Protein AF-A0A661UDZ2-F1 (afdb_monomer)

Sequence (70 aa):
MRKKLILFFLILTLSSLLAQYQPGEVVADIVFEDIVWDAGGQPTFTQHSIADLIAAEKAVVIYFFDISYS

Mean predicted aligned error: 12.35 Å

pLDDT: mean 74.11, std 16.22, range [40.56, 95.19]

Solvent-accessible surface area (backbone atoms only — not comparable to full-atom values): 4949 Å² total; per-residue (Å²): 130,76,76,63,60,59,58,55,54,55,56,61,65,63,72,68,79,64,91,78,84,58,95,90,60,84,79,76,77,48,76,48,73,47,77,48,69,48,100,86,72,50,77,45,78,46,81,47,41,49,59,60,54,48,72,77,37,99,77,82,87,86,83,90,81,86,81,78,86,127

Radius of gyration: 19.19 Å; Cα contacts (8 Å, |Δi|>4): 39; chains: 1; bounding box: 41×52×38 Å

Secondary structure (DSSP, 8-state):
-TTHHHHHHHHHHHTT-S--PPTTPPPP--EEEEEEE-TTS-EEEEEEEHHHHHHH-S------------

Foldseek 3Di:
DPPVVVVVVVVVVVVPPDPDDDPPDDDDKDKDWDWDADPVRDTDTDIDIPVRVVVVDVDDDDDDDDPPPD

Structure (mmCIF, N/CA/C/O backbone):
data_AF-A0A661UDZ2-F1
#
_entry.id   AF-A0A661UDZ2-F1
#
loop_
_atom_site.group_PDB
_atom_site.id
_atom_site.type_symbol
_atom_site.label_atom_id
_atom_site.label_alt_id
_atom_site.label_comp_id
_atom_site.label_asym_id
_atom_site.label_entity_id
_atom_site.label_seq_id
_atom_site.pdbx_PDB_ins_code
_atom_site.Cartn_x
_atom_site.Cartn_y
_atom_site.Cartn_z
_atom_site.occupancy
_atom_site.B_iso_or_equiv
_atom_site.auth_seq_id
_atom_site.auth_comp_id
_atom_site.auth_asym_id
_atom_site.auth_atom_id
_atom_site.pdbx_PDB_model_num
ATOM 1 N N . MET A 1 1 ? -23.972 39.221 8.972 1.00 51.28 1 MET A N 1
ATOM 2 C CA . MET A 1 1 ? -23.234 38.195 9.751 1.00 51.28 1 MET A CA 1
ATOM 3 C C . MET A 1 1 ? -23.406 36.745 9.252 1.00 51.28 1 MET A C 1
ATOM 5 O O . MET A 1 1 ? -22.785 35.865 9.821 1.00 51.28 1 MET A O 1
ATOM 9 N N . ARG A 1 2 ? -24.156 36.456 8.169 1.00 52.06 2 ARG A N 1
ATOM 10 C CA . ARG A 1 2 ? -24.432 35.070 7.713 1.00 52.06 2 ARG A CA 1
ATOM 11 C C . ARG A 1 2 ? -23.321 34.379 6.892 1.00 52.06 2 ARG A C 1
ATOM 13 O O . ARG A 1 2 ? -23.317 33.163 6.805 1.00 52.06 2 ARG A O 1
ATOM 20 N N . LYS A 1 3 ? -22.359 35.119 6.321 1.00 51.41 3 LYS A N 1
ATOM 21 C CA . LYS A 1 3 ? -21.331 34.555 5.414 1.00 51.41 3 LYS A CA 1
ATOM 22 C C . LYS A 1 3 ? -20.153 33.859 6.121 1.00 51.41 3 LYS A C 1
ATOM 24 O O . LYS A 1 3 ? -19.461 33.075 5.490 1.00 51.41 3 LYS A O 1
ATOM 29 N N . LYS A 1 4 ? -19.929 34.114 7.418 1.00 50.38 4 LYS A N 1
ATOM 30 C CA . LYS A 1 4 ? -18.800 33.525 8.170 1.00 50.38 4 LYS A CA 1
ATOM 31 C C . LYS A 1 4 ? -19.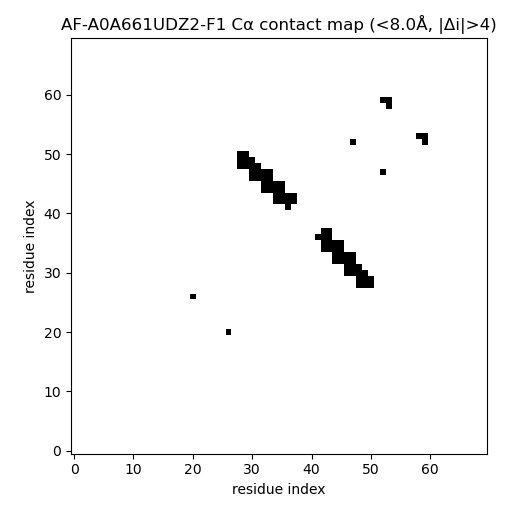063 32.084 8.632 1.00 50.38 4 LYS A C 1
ATOM 33 O O . LYS A 1 4 ? -18.114 31.340 8.833 1.00 50.38 4 LYS A O 1
ATOM 38 N N . LEU A 1 5 ? -20.334 31.687 8.758 1.00 56.88 5 LEU A N 1
ATOM 39 C CA . LEU A 1 5 ? -20.717 30.364 9.265 1.00 56.88 5 LEU A CA 1
ATOM 40 C C . LEU A 1 5 ? -20.397 29.234 8.267 1.00 56.88 5 LEU A C 1
ATOM 42 O O . LEU A 1 5 ? -20.003 28.148 8.673 1.00 56.88 5 LEU A O 1
ATOM 46 N N . ILE A 1 6 ? -20.525 29.510 6.964 1.00 60.00 6 ILE A N 1
ATOM 47 C CA . ILE A 1 6 ? -20.300 28.524 5.891 1.00 60.00 6 ILE A CA 1
ATOM 48 C C . ILE A 1 6 ? -18.812 28.168 5.774 1.00 60.00 6 ILE A C 1
ATOM 50 O O . ILE A 1 6 ? -18.469 27.005 5.596 1.00 60.00 6 ILE A O 1
ATOM 54 N N . LEU A 1 7 ? -17.922 29.153 5.938 1.00 52.91 7 LEU A N 1
ATOM 55 C CA . LEU A 1 7 ? -16.476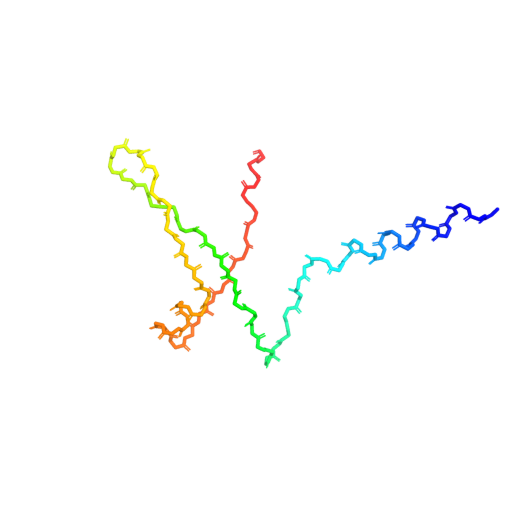 28.932 5.860 1.00 52.91 7 LEU A CA 1
ATOM 56 C C . LEU A 1 7 ? -15.973 28.042 7.008 1.00 52.91 7 LEU A C 1
ATOM 58 O O . LEU A 1 7 ? -15.084 27.224 6.807 1.00 52.91 7 LEU A O 1
ATOM 62 N N . PHE A 1 8 ? -16.578 28.165 8.193 1.00 56.97 8 PHE A N 1
ATOM 63 C CA . PHE A 1 8 ? -16.213 27.355 9.356 1.00 56.97 8 PHE A CA 1
ATOM 64 C C . PHE A 1 8 ? -16.604 25.881 9.177 1.00 56.97 8 PHE A C 1
ATOM 66 O O . PHE A 1 8 ? -15.822 24.994 9.503 1.00 56.97 8 PHE A O 1
ATOM 73 N N . PHE A 1 9 ? -17.774 25.617 8.584 1.00 55.62 9 PHE A N 1
ATOM 74 C CA . PHE A 1 9 ? -18.198 24.257 8.238 1.00 55.62 9 PHE A CA 1
ATOM 75 C C . PHE A 1 9 ? -17.309 23.618 7.163 1.00 55.62 9 PHE A C 1
ATOM 77 O O . PHE A 1 9 ? -16.978 22.443 7.280 1.00 55.62 9 PHE A O 1
ATOM 84 N N . LEU A 1 10 ? -16.873 24.392 6.163 1.00 50.75 10 LEU A N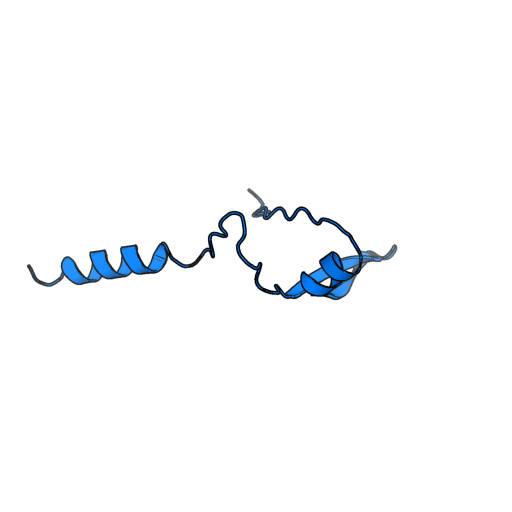 1
ATOM 85 C CA . LEU A 1 10 ? -16.013 23.901 5.081 1.00 50.75 10 LEU A CA 1
ATOM 86 C C . LEU A 1 10 ? -14.620 23.473 5.581 1.00 50.75 10 LEU A C 1
ATOM 88 O O . LEU A 1 10 ? -14.072 22.476 5.118 1.00 50.75 10 LEU A O 1
ATOM 92 N N . ILE A 1 11 ? -14.063 24.207 6.551 1.00 57.16 11 ILE A N 1
ATOM 93 C CA . ILE A 1 11 ? -12.763 23.884 7.160 1.00 57.16 11 ILE A CA 1
ATOM 94 C C . ILE A 1 11 ? -12.865 22.609 8.012 1.00 57.16 11 ILE A C 1
ATOM 96 O O . ILE A 1 11 ? -11.970 21.772 7.953 1.00 57.16 11 ILE A O 1
ATOM 100 N N . LEU A 1 12 ? -13.975 22.415 8.735 1.00 48.75 12 LEU A N 1
ATOM 101 C CA . LEU A 1 12 ? -14.212 21.217 9.551 1.00 48.75 12 LEU A CA 1
ATOM 102 C C . LEU A 1 12 ? -14.347 19.932 8.719 1.00 48.75 12 LEU A C 1
ATOM 104 O O . LEU A 1 12 ? -13.888 18.881 9.153 1.00 48.75 12 LEU A O 1
ATOM 108 N N . THR A 1 13 ? -14.934 20.007 7.521 1.00 50.38 13 THR A N 1
ATOM 109 C CA . THR A 1 13 ? -15.082 18.840 6.631 1.00 50.38 13 THR A CA 1
ATOM 110 C C . THR A 1 13 ? -13.807 18.476 5.870 1.00 50.38 13 THR A C 1
ATOM 112 O O . THR A 1 13 ? -13.692 17.355 5.385 1.00 50.38 13 THR A O 1
ATOM 115 N N . LEU A 1 14 ? -12.844 19.399 5.743 1.00 44.00 14 LEU A N 1
ATOM 116 C CA . LEU A 1 14 ? -11.567 19.109 5.080 1.00 44.00 14 LEU A CA 1
ATOM 117 C C . LEU A 1 14 ? -10.589 18.354 5.991 1.00 44.00 14 LEU A C 1
ATOM 119 O O . LEU A 1 14 ? -9.712 17.654 5.496 1.00 44.00 14 LEU A O 1
ATOM 123 N N . SER A 1 15 ? -10.739 18.463 7.314 1.00 43.09 15 SER A N 1
ATOM 124 C CA . SER A 1 15 ? -9.865 17.781 8.278 1.00 43.09 15 SER A CA 1
ATOM 125 C C . SER A 1 15 ? -10.114 16.270 8.390 1.00 43.09 15 SER A C 1
ATOM 127 O O . SER A 1 15 ? -9.349 15.588 9.062 1.00 43.09 15 SER A O 1
ATOM 129 N N . SER A 1 16 ? -11.165 15.734 7.759 1.00 45.00 16 SER A N 1
ATOM 130 C CA . SER A 1 16 ? -11.641 14.358 7.969 1.00 45.00 16 SER A CA 1
ATOM 131 C C . SER A 1 16 ? -11.338 13.369 6.834 1.00 45.00 16 SER A C 1
ATOM 133 O O . SER A 1 16 ? -11.979 12.326 6.764 1.00 45.00 16 SER A O 1
ATOM 135 N N . LEU A 1 17 ? -10.392 13.659 5.935 1.00 48.81 17 LEU A N 1
ATOM 136 C CA . LEU A 1 17 ? -10.089 12.794 4.778 1.00 48.81 17 LEU A CA 1
ATOM 137 C C . LEU A 1 17 ? -8.749 12.046 4.858 1.00 48.81 17 LEU A C 1
ATOM 139 O O . LEU A 1 17 ? -8.238 11.580 3.846 1.00 48.81 17 LEU A O 1
ATOM 143 N N . LEU A 1 18 ? -8.210 11.870 6.064 1.00 52.94 18 LEU A N 1
ATOM 144 C CA . LEU A 1 18 ? -7.219 10.832 6.339 1.00 52.94 18 LEU A CA 1
ATOM 145 C C . LEU A 1 18 ? -7.844 9.888 7.362 1.00 52.9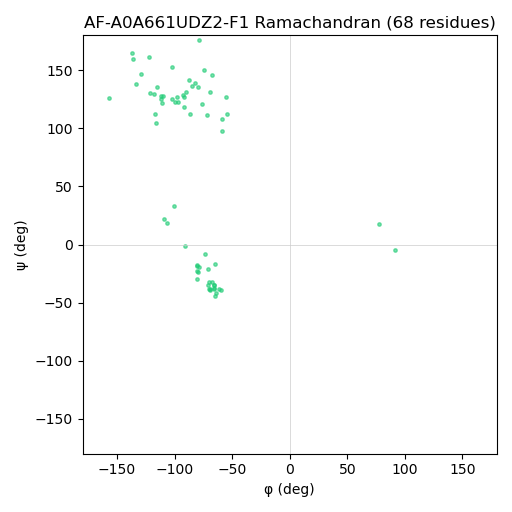4 18 LEU A C 1
ATOM 147 O O . LEU A 1 18 ? -8.103 10.296 8.494 1.00 52.94 18 LEU A O 1
ATOM 151 N N . ALA A 1 19 ? -8.141 8.654 6.956 1.00 59.44 19 ALA A N 1
ATOM 152 C CA . ALA A 1 19 ? -8.577 7.621 7.885 1.00 59.44 19 ALA A CA 1
ATOM 153 C C . ALA A 1 19 ? -7.478 7.433 8.946 1.00 59.44 19 ALA A C 1
ATOM 155 O O . ALA A 1 19 ? -6.388 6.953 8.642 1.00 59.44 19 ALA A O 1
ATOM 156 N N . GLN A 1 20 ? -7.734 7.884 10.174 1.00 70.81 20 GLN A N 1
ATOM 157 C CA . GLN A 1 20 ? -6.854 7.636 11.312 1.00 70.81 20 GLN A CA 1
ATOM 158 C C . GLN A 1 20 ? -7.248 6.293 11.917 1.00 70.81 20 GLN A C 1
ATOM 160 O O . GLN A 1 20 ? -8.342 6.173 12.457 1.00 70.81 20 GLN A O 1
ATOM 165 N N . TYR A 1 21 ? -6.365 5.302 11.811 1.00 75.94 21 TYR A N 1
ATOM 166 C CA . TYR A 1 21 ? -6.552 3.996 12.439 1.00 75.94 21 TYR A CA 1
ATOM 167 C C . TYR A 1 21 ? -6.128 4.035 13.913 1.00 75.94 21 TYR A C 1
ATOM 169 O O . TYR A 1 21 ? -5.091 4.612 14.252 1.00 75.94 21 TYR A O 1
ATOM 177 N N . GLN A 1 22 ? -6.899 3.392 14.788 1.00 84.25 22 GLN A N 1
ATOM 178 C CA . GLN A 1 22 ? -6.581 3.184 16.201 1.00 84.25 22 GLN A CA 1
ATOM 179 C C . GLN A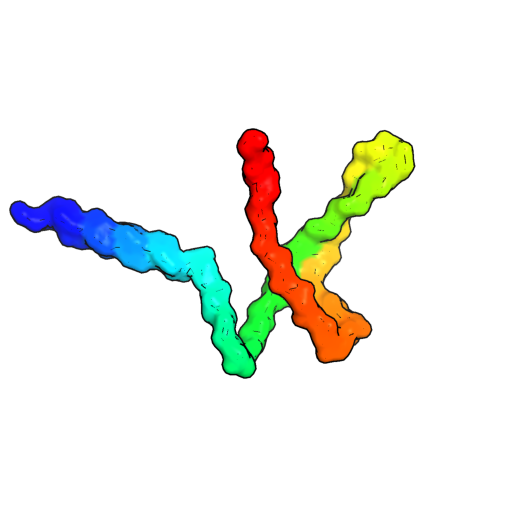 1 22 ? -6.085 1.749 16.464 1.00 84.25 22 GLN A C 1
ATOM 181 O O . GLN A 1 22 ? -6.455 0.815 15.747 1.00 84.25 22 GLN A O 1
ATOM 186 N N . PRO A 1 23 ? -5.255 1.522 17.504 1.00 84.19 23 PRO A N 1
ATOM 187 C CA . PRO A 1 23 ? -4.822 0.175 17.869 1.00 84.19 23 PRO A CA 1
ATOM 188 C C . PRO A 1 23 ? -6.005 -0.772 18.124 1.00 84.19 23 PRO A C 1
ATOM 190 O O . PRO A 1 23 ? -6.874 -0.480 18.943 1.00 84.19 23 PRO A O 1
ATOM 193 N N . GLY A 1 2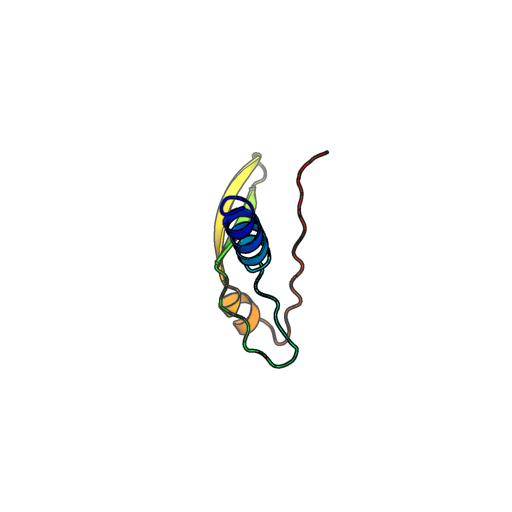4 ? -6.003 -1.927 17.452 1.00 85.38 24 GLY A N 1
ATOM 194 C CA . GLY A 1 24 ? -7.064 -2.937 17.547 1.00 85.38 24 GLY A CA 1
ATOM 195 C C . GLY A 1 24 ? -8.183 -2.794 16.511 1.00 85.38 24 GLY A C 1
ATOM 196 O O . GLY A 1 24 ? -9.043 -3.671 16.442 1.00 85.38 24 GLY A O 1
ATOM 197 N N . GLU A 1 25 ? -8.172 -1.740 15.691 1.00 86.56 25 GLU A N 1
ATOM 198 C CA . GLU A 1 25 ? -9.097 -1.612 14.565 1.00 86.56 25 GLU A CA 1
ATOM 199 C C . GLU A 1 25 ? -8.717 -2.530 13.398 1.00 86.56 25 GLU A C 1
ATOM 201 O O . GLU A 1 25 ? -7.547 -2.845 13.164 1.00 86.56 25 GLU A O 1
ATOM 206 N N . VAL A 1 26 ? -9.736 -2.948 12.643 1.00 82.12 26 VAL A N 1
ATOM 207 C CA . VAL A 1 26 ? -9.542 -3.665 11.381 1.00 82.12 26 VAL A CA 1
ATOM 208 C C . VAL A 1 26 ? -9.116 -2.654 10.323 1.00 82.12 26 VAL A C 1
ATOM 210 O O . VAL A 1 26 ? -9.841 -1.702 10.034 1.00 82.12 26 VAL A O 1
ATOM 213 N N . VAL A 1 27 ? -7.937 -2.871 9.746 1.00 80.56 27 VAL A N 1
ATOM 214 C CA . VAL A 1 27 ? -7.420 -2.047 8.651 1.00 80.56 27 VAL A CA 1
ATOM 215 C C . VAL A 1 27 ? -8.258 -2.310 7.399 1.00 80.56 27 VAL A C 1
ATOM 217 O O . VAL A 1 27 ? -8.513 -3.467 7.061 1.00 80.56 27 VAL A O 1
ATOM 220 N N . ALA A 1 28 ? -8.712 -1.250 6.724 1.00 82.81 28 ALA A N 1
ATOM 221 C CA . ALA A 1 28 ? -9.427 -1.403 5.462 1.00 82.81 28 ALA A CA 1
ATOM 222 C C . ALA A 1 28 ? -8.475 -1.942 4.388 1.00 82.81 28 ALA A C 1
ATOM 224 O O . ALA A 1 28 ? -7.292 -1.597 4.377 1.00 82.81 28 ALA A O 1
ATOM 225 N N . ASP A 1 29 ? -8.992 -2.757 3.471 1.00 86.19 29 ASP A N 1
ATOM 226 C CA . ASP A 1 29 ? -8.178 -3.242 2.363 1.00 86.19 29 ASP A CA 1
ATOM 227 C C . ASP A 1 29 ? -7.912 -2.099 1.375 1.00 86.19 29 ASP A C 1
ATOM 229 O O . ASP A 1 29 ? -8.832 -1.584 0.734 1.00 86.19 29 ASP A O 1
ATOM 233 N N . ILE A 1 30 ? -6.656 -1.657 1.301 1.00 86.00 30 ILE A N 1
ATOM 234 C CA . ILE A 1 30 ? -6.215 -0.609 0.379 1.00 86.00 30 ILE A CA 1
ATOM 235 C C . ILE A 1 30 ? -5.591 -1.293 -0.826 1.00 86.00 30 ILE A C 1
ATOM 237 O O . ILE A 1 30 ? -4.674 -2.098 -0.682 1.00 86.00 30 ILE A O 1
ATOM 241 N N . VAL A 1 31 ? -6.074 -0.926 -2.008 1.00 88.62 31 VAL A N 1
ATOM 242 C CA . VAL A 1 31 ? -5.520 -1.373 -3.282 1.00 88.62 31 VAL A CA 1
ATOM 243 C C . VAL A 1 31 ? -4.498 -0.348 -3.762 1.00 88.62 31 VAL A C 1
ATOM 245 O O . VAL A 1 31 ? -4.794 0.846 -3.811 1.00 88.62 31 VAL A O 1
ATOM 248 N N . PHE A 1 32 ? -3.301 -0.811 -4.102 1.00 87.19 32 PHE A N 1
ATOM 249 C CA . PHE A 1 32 ? -2.187 0.015 -4.557 1.00 87.19 32 PHE A CA 1
ATOM 250 C C . PHE A 1 32 ? -1.480 -0.640 -5.750 1.00 87.19 32 PHE A C 1
ATOM 252 O O . PHE A 1 32 ? -1.699 -1.811 -6.060 1.00 87.19 32 PHE A O 1
ATOM 259 N N . GLU A 1 33 ? -0.655 0.135 -6.447 1.00 89.12 33 GLU A N 1
ATOM 260 C CA . GLU A 1 33 ? 0.122 -0.331 -7.595 1.00 89.12 33 GLU A CA 1
ATOM 261 C C . GLU A 1 33 ? 1.604 -0.342 -7.230 1.00 89.12 33 GLU A C 1
ATOM 263 O O . GLU A 1 33 ? 2.140 0.657 -6.750 1.00 89.12 33 GLU A O 1
ATOM 268 N N . ASP A 1 34 ? 2.257 -1.476 -7.460 1.00 86.81 34 ASP A N 1
ATOM 269 C CA . ASP A 1 34 ? 3.708 -1.580 -7.444 1.00 86.81 34 ASP A CA 1
ATOM 270 C C . ASP A 1 34 ? 4.262 -1.241 -8.833 1.00 86.81 34 ASP A C 1
ATOM 272 O O . ASP A 1 34 ? 3.675 -1.599 -9.861 1.00 86.81 34 ASP A O 1
ATOM 276 N N . ILE A 1 35 ? 5.396 -0.543 -8.858 1.00 87.88 35 ILE A N 1
ATOM 277 C CA . ILE A 1 35 ? 6.080 -0.128 -10.081 1.00 87.88 35 ILE A CA 1
ATOM 278 C C . ILE A 1 35 ? 7.433 -0.826 -10.122 1.00 87.88 35 ILE A C 1
ATOM 280 O O . ILE A 1 35 ? 8.385 -0.416 -9.454 1.00 87.88 35 ILE A O 1
ATOM 284 N N . VAL A 1 36 ? 7.541 -1.845 -10.971 1.00 88.69 36 VAL A N 1
ATOM 285 C CA . VAL A 1 36 ? 8.801 -2.552 -11.213 1.00 88.69 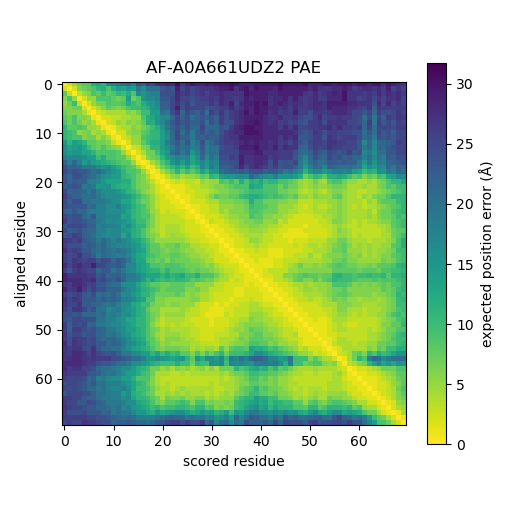36 VAL A CA 1
ATOM 286 C C . VAL A 1 36 ? 9.428 -2.025 -12.497 1.00 88.69 36 VAL A C 1
ATOM 288 O O . VAL A 1 36 ? 8.814 -2.066 -13.563 1.00 88.69 36 VAL A O 1
ATOM 291 N N . TRP A 1 37 ? 10.661 -1.534 -12.401 1.00 88.38 37 TRP A N 1
ATOM 292 C CA . TRP A 1 37 ? 11.438 -1.072 -13.549 1.00 88.38 37 TRP A CA 1
ATOM 293 C C . TRP A 1 37 ? 12.291 -2.216 -14.092 1.00 88.38 37 TRP A C 1
ATOM 295 O O . TRP A 1 37 ? 13.046 -2.840 -13.343 1.00 88.38 37 TRP A O 1
ATOM 305 N N . ASP A 1 38 ? 12.182 -2.493 -15.389 1.00 91.31 38 ASP A N 1
ATOM 306 C CA . ASP A 1 38 ? 13.049 -3.469 -16.044 1.00 91.31 38 ASP A CA 1
ATOM 307 C C . ASP A 1 38 ? 14.447 -2.893 -16.358 1.00 91.31 38 ASP A C 1
ATOM 309 O O . ASP A 1 38 ? 14.734 -1.709 -16.163 1.00 91.31 38 ASP A O 1
ATOM 313 N N . ALA A 1 39 ? 15.345 -3.737 -16.876 1.00 92.62 39 ALA A N 1
ATOM 314 C CA . ALA A 1 39 ? 16.693 -3.313 -17.266 1.00 92.62 39 ALA A CA 1
ATOM 315 C C . ALA A 1 39 ? 16.716 -2.309 -18.442 1.00 92.62 39 ALA A C 1
ATOM 317 O O . ALA A 1 39 ? 17.742 -1.671 -18.676 1.00 92.62 39 ALA A O 1
ATOM 318 N N . GLY A 1 40 ? 15.616 -2.185 -19.192 1.00 95.19 40 GLY A N 1
ATOM 319 C CA . GLY A 1 40 ? 15.434 -1.230 -20.287 1.00 95.19 40 GLY A CA 1
ATOM 320 C C . GLY A 1 40 ? 14.823 0.104 -19.848 1.00 95.19 40 GLY A C 1
ATOM 321 O O . GLY A 1 40 ? 14.667 0.993 -20.684 1.00 95.19 40 GLY A O 1
ATOM 322 N N . GLY A 1 41 ? 14.494 0.258 -18.562 1.00 91.69 41 GLY A N 1
ATOM 323 C CA . GLY A 1 41 ? 13.861 1.454 -18.016 1.00 91.69 41 GLY 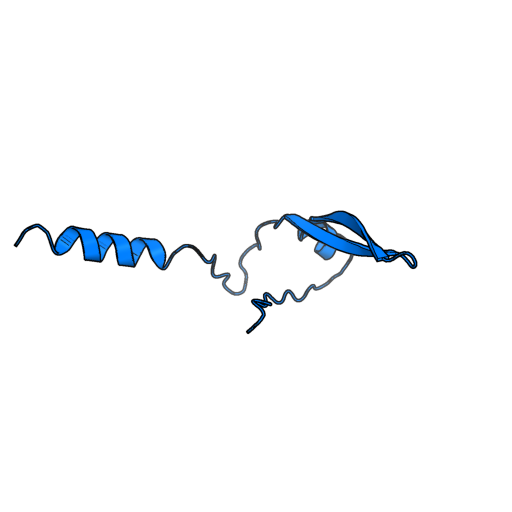A CA 1
ATOM 324 C C . GLY A 1 41 ? 12.365 1.556 -18.309 1.00 91.69 41 GLY A C 1
ATOM 325 O O . GLY A 1 41 ? 11.816 2.650 -18.200 1.00 91.69 41 GLY A O 1
ATOM 326 N N . GLN A 1 42 ? 11.699 0.460 -18.680 1.00 92.69 42 GLN A N 1
ATOM 327 C CA . GLN A 1 42 ? 10.248 0.445 -18.840 1.00 92.69 42 GLN A CA 1
ATOM 328 C C . GLN A 1 42 ? 9.561 0.062 -17.524 1.00 92.69 42 GLN A C 1
ATOM 330 O O . GLN A 1 42 ? 9.947 -0.932 -16.898 1.00 92.69 42 GLN A O 1
ATOM 335 N N . PRO A 1 43 ? 8.542 0.825 -17.090 1.00 94.00 43 PRO A N 1
ATOM 336 C CA . PRO A 1 43 ? 7.782 0.486 -15.901 1.00 94.00 43 PRO A CA 1
ATOM 337 C C . PRO A 1 43 ? 6.748 -0.599 -16.219 1.00 94.00 43 PRO A C 1
ATOM 339 O O . PRO A 1 43 ? 6.019 -0.521 -17.209 1.00 94.00 43 PRO A O 1
ATOM 342 N N . THR A 1 44 ? 6.645 -1.589 -15.340 1.00 93.75 44 THR A N 1
ATOM 343 C CA . THR A 1 44 ? 5.518 -2.523 -15.286 1.00 93.75 44 THR A CA 1
ATOM 344 C C . THR A 1 44 ? 4.733 -2.259 -14.009 1.00 93.75 44 THR A C 1
ATOM 346 O O . THR A 1 44 ? 5.301 -2.281 -12.918 1.00 93.75 44 THR A O 1
ATOM 349 N N . PHE A 1 45 ? 3.432 -2.012 -14.157 1.00 89.25 45 PHE A N 1
ATOM 350 C CA . PHE A 1 45 ? 2.517 -1.732 -13.052 1.00 89.25 45 PHE A CA 1
ATOM 351 C C . PHE A 1 45 ? 1.791 -3.016 -12.662 1.00 89.25 45 PHE A C 1
ATOM 353 O O . PHE A 1 45 ? 1.144 -3.637 -13.507 1.00 89.25 45 PHE A O 1
ATOM 360 N N . THR A 1 46 ? 1.902 -3.418 -11.398 1.00 89.56 46 THR A N 1
ATOM 361 C CA . THR A 1 46 ? 1.188 -4.587 -10.862 1.00 89.56 46 THR A CA 1
ATOM 362 C C . THR A 1 46 ? 0.317 -4.157 -9.695 1.00 89.56 46 THR A C 1
ATOM 364 O O . THR A 1 46 ? 0.775 -3.458 -8.797 1.00 89.56 46 THR A O 1
ATOM 367 N N . GLN A 1 47 ? -0.951 -4.556 -9.710 1.00 90.50 47 GLN A N 1
ATOM 368 C CA . GLN A 1 47 ? -1.899 -4.205 -8.659 1.00 90.50 47 GLN A CA 1
ATOM 369 C C . GLN A 1 47 ? -1.800 -5.188 -7.486 1.00 90.50 47 GLN A C 1
ATOM 371 O O . GLN A 1 47 ? -1.759 -6.400 -7.695 1.00 90.50 47 GLN A O 1
ATOM 376 N N . HIS A 1 48 ? -1.808 -4.655 -6.267 1.00 88.62 48 HIS A N 1
ATOM 377 C CA . HIS A 1 48 ? -1.757 -5.399 -5.010 1.00 88.62 48 HIS A CA 1
ATOM 378 C C . HIS A 1 48 ? -2.762 -4.833 -4.004 1.00 88.62 48 HIS A C 1
ATOM 380 O O . HIS A 1 48 ? -3.186 -3.679 -4.119 1.00 88.62 48 HIS A O 1
ATOM 386 N N . SER A 1 49 ? -3.126 -5.625 -2.995 1.00 89.50 49 SER A N 1
ATOM 387 C CA . SER A 1 49 ? -3.899 -5.143 -1.849 1.00 89.50 49 SER A CA 1
ATOM 388 C C . SER A 1 49 ? -3.185 -5.375 -0.516 1.00 89.50 49 SER A C 1
ATOM 390 O O . SER A 1 49 ? -2.260 -6.185 -0.402 1.00 89.50 49 SER A O 1
ATOM 392 N N . ILE A 1 50 ? -3.601 -4.645 0.523 1.00 85.81 50 ILE A N 1
ATOM 393 C CA . ILE A 1 50 ? -3.105 -4.866 1.889 1.00 85.81 50 ILE A CA 1
ATOM 394 C C . ILE A 1 50 ? -3.456 -6.284 2.353 1.00 85.81 50 ILE A C 1
ATOM 396 O O . ILE A 1 50 ? -2.643 -6.925 3.022 1.00 85.81 50 ILE A O 1
ATOM 400 N N . ALA A 1 51 ? -4.638 -6.788 1.993 1.00 85.69 51 ALA A N 1
ATOM 401 C CA . ALA A 1 51 ? -5.054 -8.141 2.338 1.00 85.69 51 ALA A CA 1
ATOM 402 C C . ALA A 1 51 ? -4.104 -9.204 1.762 1.00 85.69 51 ALA A C 1
ATOM 404 O O . ALA A 1 51 ? -3.774 -10.154 2.474 1.00 85.69 51 ALA A O 1
ATOM 405 N N . ASP A 1 52 ? -3.604 -9.019 0.535 1.00 85.56 52 ASP A N 1
ATOM 406 C CA . ASP A 1 52 ? -2.637 -9.934 -0.084 1.00 85.56 52 ASP A CA 1
ATOM 407 C C . ASP A 1 52 ? -1.299 -9.957 0.677 1.00 85.56 52 ASP A C 1
ATOM 409 O O . ASP A 1 52 ? -0.738 -11.029 0.921 1.00 85.56 52 ASP A O 1
ATOM 413 N N . LEU A 1 53 ? -0.810 -8.789 1.117 1.00 81.81 53 LEU A N 1
ATOM 414 C CA . LEU A 1 53 ? 0.418 -8.678 1.918 1.00 81.81 53 LEU A CA 1
ATOM 415 C C . LEU A 1 53 ? 0.274 -9.353 3.290 1.00 81.81 53 LEU A C 1
ATOM 417 O O . LEU A 1 53 ? 1.160 -10.086 3.725 1.00 81.81 53 LEU A O 1
ATOM 421 N N . ILE A 1 54 ? -0.857 -9.133 3.967 1.00 82.75 54 ILE A N 1
ATOM 422 C CA . ILE A 1 54 ? -1.142 -9.730 5.282 1.00 82.75 54 ILE A CA 1
ATOM 423 C C . ILE A 1 54 ? -1.388 -11.242 5.165 1.00 82.75 54 ILE A C 1
ATOM 425 O O . ILE A 1 54 ? -1.070 -11.994 6.080 1.00 82.75 54 ILE A O 1
ATOM 429 N N . ALA A 1 55 ? -1.949 -11.727 4.056 1.00 81.38 55 ALA A N 1
ATOM 430 C CA . ALA A 1 55 ? -2.126 -13.163 3.846 1.00 81.38 55 ALA A CA 1
ATOM 431 C C . ALA A 1 55 ? -0.780 -13.891 3.675 1.00 81.38 55 ALA A C 1
ATOM 433 O O . ALA A 1 55 ? -0.649 -15.049 4.082 1.00 81.38 55 ALA A O 1
ATOM 434 N N . ALA A 1 56 ? 0.216 -13.216 3.094 1.00 77.94 56 ALA A N 1
ATOM 435 C CA . ALA A 1 56 ? 1.559 -13.751 2.898 1.00 77.94 56 ALA A CA 1
ATOM 436 C C . ALA A 1 56 ? 2.441 -13.675 4.163 1.00 77.94 56 ALA A C 1
ATOM 438 O O . ALA A 1 56 ? 3.303 -14.537 4.353 1.00 77.94 56 ALA A O 1
ATOM 439 N N . GLU A 1 57 ? 2.222 -12.692 5.049 1.00 71.69 57 GLU A N 1
ATOM 440 C CA . GLU A 1 57 ? 3.071 -12.426 6.220 1.00 71.69 57 GLU A CA 1
ATOM 441 C C . GLU A 1 57 ? 2.303 -12.311 7.550 1.00 71.69 57 GLU A C 1
ATOM 443 O O . GLU A 1 57 ? 1.206 -11.778 7.631 1.00 71.69 57 GLU A O 1
ATOM 448 N N . LYS A 1 58 ? 2.912 -12.746 8.665 1.00 69.88 58 LYS A N 1
ATOM 449 C CA . LYS A 1 58 ? 2.263 -12.695 9.994 1.00 69.88 58 LYS A CA 1
ATOM 450 C C . LYS A 1 58 ? 2.102 -11.282 10.580 1.00 69.88 58 LYS A C 1
ATOM 452 O O . LYS A 1 58 ? 1.292 -11.121 11.491 1.00 69.88 58 LYS A O 1
ATOM 457 N N . ALA A 1 59 ? 2.881 -10.296 10.133 1.00 80.25 59 ALA A N 1
ATOM 458 C CA . ALA A 1 59 ? 2.798 -8.910 10.596 1.00 80.25 59 ALA A CA 1
ATOM 459 C C . ALA A 1 59 ? 3.386 -7.958 9.545 1.00 80.25 59 ALA A C 1
ATOM 461 O O . ALA A 1 59 ? 4.540 -8.118 9.165 1.00 80.25 59 ALA A O 1
ATOM 462 N N . VAL A 1 60 ? 2.613 -6.952 9.130 1.00 80.56 60 VAL A N 1
ATOM 463 C CA . VAL A 1 60 ? 2.999 -5.975 8.100 1.00 80.56 60 VAL A CA 1
ATOM 464 C C . VAL A 1 60 ? 3.097 -4.586 8.732 1.00 80.56 60 VAL A C 1
ATOM 466 O O . VAL A 1 60 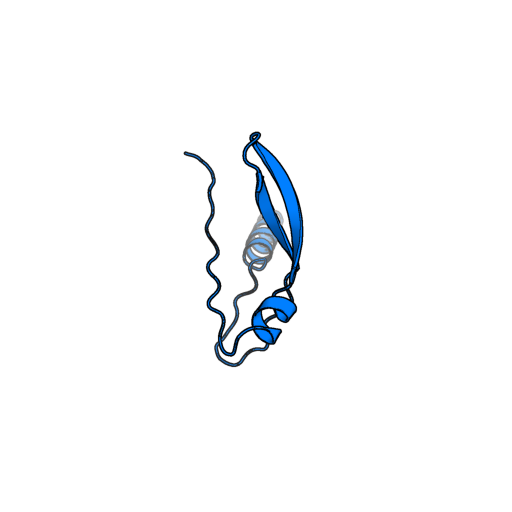? 2.221 -4.191 9.503 1.00 80.56 60 VAL A O 1
ATOM 469 N N . VAL A 1 61 ? 4.152 -3.836 8.408 1.00 82.88 61 VAL A N 1
ATOM 470 C CA . VAL A 1 61 ? 4.314 -2.430 8.812 1.00 82.88 61 VAL A CA 1
ATOM 471 C C . VAL A 1 61 ? 4.186 -1.548 7.573 1.00 82.88 61 VAL A C 1
ATOM 473 O O . VAL A 1 61 ? 4.949 -1.705 6.625 1.00 82.88 61 VAL A O 1
ATOM 476 N N . ILE A 1 62 ? 3.227 -0.620 7.580 1.00 79.62 62 ILE A N 1
ATOM 477 C CA . ILE A 1 62 ? 2.915 0.247 6.435 1.00 79.62 62 ILE A CA 1
ATOM 478 C C . ILE A 1 62 ? 3.340 1.681 6.753 1.00 79.62 62 ILE A C 1
ATOM 480 O O . ILE A 1 62 ? 2.939 2.241 7.774 1.00 79.62 62 ILE A O 1
ATOM 484 N N . TYR A 1 63 ? 4.118 2.284 5.855 1.00 80.56 63 TYR A N 1
ATOM 485 C CA . TYR A 1 63 ? 4.544 3.680 5.933 1.00 80.56 63 TYR A CA 1
ATOM 486 C C . TYR A 1 63 ? 4.011 4.456 4.728 1.00 80.56 63 TYR A C 1
ATOM 488 O O . TYR A 1 63 ? 4.224 4.051 3.589 1.00 80.56 63 TYR A O 1
ATOM 496 N N . PHE A 1 64 ? 3.369 5.595 4.979 1.00 77.94 64 PHE A N 1
ATOM 497 C CA . PHE A 1 64 ? 2.964 6.541 3.940 1.00 77.94 64 PHE A CA 1
ATOM 498 C C . PHE A 1 64 ? 3.948 7.706 3.928 1.00 77.94 64 PHE A C 1
ATOM 500 O O . PHE A 1 64 ? 4.172 8.339 4.961 1.00 77.94 64 PHE A O 1
ATOM 507 N N . PHE A 1 65 ? 4.534 7.988 2.772 1.00 74.38 65 PHE A N 1
ATOM 508 C CA . PHE A 1 65 ? 5.458 9.098 2.586 1.00 74.38 65 PHE A CA 1
ATOM 509 C C . PHE A 1 65 ? 5.091 9.854 1.311 1.00 74.38 65 PHE A C 1
ATOM 511 O O . PHE A 1 65 ? 4.746 9.257 0.294 1.00 74.38 65 PHE A O 1
ATOM 518 N N . ASP A 1 66 ? 5.133 11.179 1.393 1.00 75.81 66 ASP A N 1
ATOM 519 C CA . ASP A 1 66 ? 4.902 12.064 0.258 1.00 75.81 66 ASP A CA 1
ATOM 520 C C . ASP A 1 66 ? 6.252 12.363 -0.406 1.00 75.81 66 ASP A C 1
ATOM 522 O O . ASP A 1 66 ? 7.155 12.902 0.235 1.00 75.81 66 ASP A O 1
ATOM 526 N N . ILE A 1 67 ? 6.397 11.973 -1.676 1.00 65.19 67 ILE A N 1
ATOM 527 C CA . ILE A 1 67 ? 7.596 12.221 -2.493 1.00 65.19 67 ILE A CA 1
ATOM 528 C C . ILE A 1 67 ? 7.373 13.414 -3.432 1.00 65.19 67 ILE A C 1
ATOM 530 O O . ILE A 1 67 ? 7.863 13.431 -4.561 1.00 65.19 67 ILE A O 1
ATOM 534 N N . SER A 1 68 ? 6.602 14.415 -3.007 1.00 67.94 68 SER A N 1
ATOM 535 C CA . SER A 1 68 ? 6.527 15.697 -3.702 1.00 67.94 68 SER A CA 1
ATOM 536 C C . SER A 1 68 ? 7.929 16.311 -3.762 1.00 67.94 68 SER A C 1
ATOM 538 O O . SER A 1 68 ? 8.408 16.888 -2.788 1.00 67.94 68 SER A O 1
ATOM 540 N N . TYR A 1 69 ? 8.611 16.124 -4.896 1.00 51.28 69 TYR A N 1
ATOM 541 C CA . TYR A 1 69 ? 9.941 16.665 -5.163 1.00 51.28 69 TYR A CA 1
ATOM 542 C C . TYR A 1 69 ? 9.926 18.188 -4.946 1.00 51.28 69 TYR A C 1
ATOM 544 O O . TYR A 1 69 ? 9.260 18.912 -5.687 1.00 51.28 69 TYR A O 1
ATOM 552 N N . SER A 1 70 ? 10.641 18.650 -3.915 1.00 40.56 70 SER A N 1
ATOM 553 C CA . SER A 1 70 ? 10.983 20.059 -3.673 1.00 40.56 70 SER A CA 1
ATOM 554 C C . SER A 1 70 ? 12.281 20.435 -4.369 1.00 40.56 70 SER A C 1
ATOM 556 O O . SER A 1 70 ? 13.246 19.652 -4.194 1.00 40.56 70 SER A O 1
#

Nearest PDB structures (foldseek):
  8j9j-assembly1_E6  TM=2.949E-01  e=6.962E-01  Euglena gracilis
  8a3t-assembly1_T  TM=3.072E-01  e=4.428E+00  Saccharomyces cerevisiae
  5tgc-assembly3_C  TM=2.434E-01  e=2.610E+00  Saccharomyces cerevisiae
  9c57-assembly1_K  TM=2.209E-01  e=8.574E+00  Homo sapiens